Protein AF-A0A9D2IGQ8-F1 (afdb_monomer_lite)

Sequence (76 aa):
MKQCMDSDNLHRRLKKIIGQVQAIDRMIDEDVPCEDILAQINAAKSALHRAGQVVLEGHIRHCVRDGIEHGDADKT

Structure (mmCIF, N/CA/C/O backbone):
data_AF-A0A9D2IGQ8-F1
#
_entry.id   AF-A0A9D2IGQ8-F1
#
loop_
_atom_site.group_PDB
_atom_site.id
_atom_site.type_symbol
_atom_site.label_atom_id
_atom_site.label_alt_id
_atom_site.label_comp_id
_atom_site.label_asym_id
_atom_site.label_entity_id
_atom_site.label_seq_id
_atom_site.pdbx_PDB_ins_code
_atom_site.Cartn_x
_atom_site.Cartn_y
_atom_site.Cartn_z
_atom_site.occupancy
_atom_site.B_iso_or_equiv
_atom_site.auth_seq_id
_atom_site.auth_comp_id
_atom_site.auth_asym_id
_atom_site.auth_atom_id
_atom_site.pdbx_PDB_model_num
ATOM 1 N N . MET A 1 1 ? 10.287 7.690 -17.407 1.00 56.81 1 MET A N 1
ATOM 2 C CA . MET A 1 1 ? 9.236 7.251 -16.451 1.00 56.81 1 MET A CA 1
ATOM 3 C C . MET A 1 1 ? 7.869 7.022 -17.093 1.00 56.81 1 MET A C 1
ATOM 5 O O . MET A 1 1 ? 7.437 5.881 -17.089 1.00 56.81 1 MET A O 1
ATOM 9 N N . LYS A 1 2 ? 7.179 8.034 -17.655 1.00 55.66 2 LYS A N 1
ATOM 10 C CA . LYS A 1 2 ? 5.835 7.828 -18.255 1.00 55.66 2 LYS A CA 1
ATOM 11 C C . LYS A 1 2 ? 5.818 6.876 -19.463 1.00 55.66 2 LYS A C 1
ATOM 13 O O . LYS A 1 2 ? 4.804 6.249 -19.713 1.00 55.66 2 LYS A O 1
ATOM 18 N N . GLN A 1 3 ? 6.939 6.748 -20.176 1.00 60.31 3 GLN A N 1
ATOM 19 C CA . GLN A 1 3 ? 7.115 5.784 -21.271 1.00 60.31 3 GLN A CA 1
ATOM 20 C C . GLN A 1 3 ? 7.513 4.372 -20.796 1.00 60.31 3 GLN A C 1
ATOM 22 O O . GLN A 1 3 ? 7.593 3.464 -21.608 1.00 60.31 3 GLN A O 1
ATOM 27 N N . CYS A 1 4 ? 7.779 4.173 -19.499 1.00 64.44 4 CYS A N 1
ATOM 28 C CA . CYS A 1 4 ? 8.416 2.957 -18.974 1.00 64.44 4 CYS A CA 1
ATOM 29 C C . CYS A 1 4 ? 7.428 2.003 -18.277 1.00 64.44 4 CYS A C 1
ATOM 31 O O . CYS A 1 4 ? 7.800 0.892 -17.903 1.00 64.44 4 CYS A O 1
ATOM 33 N N . MET A 1 5 ? 6.198 2.452 -18.010 1.00 73.38 5 MET A N 1
ATOM 34 C CA . MET A 1 5 ? 5.228 1.727 -17.185 1.00 73.38 5 MET A CA 1
ATOM 35 C C . MET A 1 5 ? 3.801 2.231 -17.406 1.00 73.38 5 MET A C 1
ATOM 37 O O . MET A 1 5 ? 3.590 3.405 -17.709 1.00 73.38 5 MET A O 1
ATOM 41 N N . ASP A 1 6 ? 2.826 1.337 -17.214 1.00 83.88 6 ASP A N 1
ATOM 42 C CA . ASP A 1 6 ? 1.395 1.655 -17.233 1.00 83.88 6 ASP A CA 1
ATOM 43 C C . ASP A 1 6 ? 1.043 2.541 -16.025 1.00 83.88 6 ASP A C 1
ATOM 45 O O . ASP A 1 6 ? 0.761 2.077 -14.912 1.00 83.88 6 ASP A O 1
ATOM 49 N N . SER A 1 7 ? 1.124 3.853 -16.257 1.00 86.94 7 SER A N 1
ATOM 50 C CA . SER A 1 7 ? 0.899 4.884 -15.245 1.00 86.94 7 SER A CA 1
ATOM 51 C C . SER A 1 7 ? -0.528 4.844 -14.704 1.00 86.94 7 SER A C 1
ATOM 53 O O . SER A 1 7 ? -0.733 5.089 -13.515 1.00 86.94 7 SER A O 1
ATOM 55 N N . ASP A 1 8 ? -1.512 4.503 -15.536 1.00 90.81 8 ASP A N 1
ATOM 56 C CA . ASP A 1 8 ? -2.920 4.466 -15.137 1.00 90.81 8 ASP A CA 1
ATOM 57 C C . ASP A 1 8 ? -3.190 3.287 -14.201 1.00 90.81 8 ASP A C 1
ATOM 59 O O . ASP A 1 8 ? -3.852 3.437 -13.164 1.00 90.81 8 ASP A O 1
ATOM 63 N N . ASN A 1 9 ? -2.608 2.121 -14.497 1.00 90.69 9 ASN A N 1
ATOM 64 C CA . ASN A 1 9 ? -2.650 0.968 -13.605 1.00 90.69 9 ASN A CA 1
ATOM 65 C C . ASN A 1 9 ? -2.003 1.278 -12.251 1.00 90.69 9 ASN A C 1
ATOM 67 O O . ASN A 1 9 ? -2.590 0.982 -11.202 1.00 90.69 9 ASN A O 1
ATOM 71 N N . LEU A 1 10 ? -0.825 1.911 -12.260 1.00 93.25 10 LEU A N 1
ATOM 72 C CA . LEU A 1 10 ? -0.115 2.269 -11.036 1.00 93.25 10 LEU A CA 1
ATOM 73 C C . LEU A 1 10 ? -0.904 3.295 -10.212 1.00 93.25 10 LEU A C 1
ATOM 75 O O . LEU A 1 10 ? -1.104 3.089 -9.015 1.00 93.25 10 LEU A O 1
ATOM 79 N N . HIS A 1 11 ? -1.451 4.338 -10.843 1.00 95.31 11 HIS A N 1
ATOM 80 C CA . HIS A 1 11 ? -2.327 5.297 -10.170 1.00 95.31 11 HIS A CA 1
ATOM 81 C C . HIS A 1 11 ? -3.555 4.623 -9.558 1.00 95.31 11 HIS A C 1
ATOM 83 O O . HIS A 1 11 ? -3.915 4.927 -8.420 1.00 95.31 11 HIS A O 1
ATOM 89 N N . ARG A 1 12 ? -4.188 3.674 -10.260 1.00 96.31 12 ARG A N 1
ATOM 90 C CA . ARG A 1 12 ? -5.329 2.922 -9.720 1.00 96.31 12 ARG A CA 1
ATOM 91 C C . ARG A 1 12 ? -4.944 2.104 -8.484 1.00 96.31 12 ARG A C 1
ATOM 93 O O . ARG A 1 12 ? -5.722 2.053 -7.532 1.00 96.31 12 ARG A O 1
ATOM 100 N N . ARG A 1 13 ? -3.765 1.474 -8.477 1.00 96.56 13 ARG A N 1
ATOM 101 C CA . ARG A 1 13 ? -3.246 0.731 -7.313 1.00 96.56 13 ARG A CA 1
ATOM 102 C C . ARG A 1 13 ? -2.959 1.661 -6.138 1.00 96.56 13 ARG A C 1
ATOM 104 O O . ARG A 1 13 ? -3.411 1.382 -5.032 1.00 96.56 13 ARG A O 1
ATOM 111 N N . LEU A 1 14 ? -2.283 2.781 -6.386 1.00 98.00 14 LEU A N 1
ATOM 112 C CA . LEU A 1 14 ? -1.955 3.766 -5.355 1.00 98.00 14 LEU A CA 1
ATOM 113 C C . LEU A 1 14 ? -3.212 4.395 -4.741 1.00 98.00 14 LEU A C 1
ATOM 115 O O . LEU A 1 14 ? -3.299 4.489 -3.523 1.00 98.00 14 LEU A O 1
ATOM 119 N N . LYS A 1 15 ? -4.233 4.724 -5.546 1.00 98.44 15 LYS A N 1
ATOM 120 C CA . LYS A 1 15 ? -5.528 5.217 -5.038 1.00 98.44 15 LYS A CA 1
ATOM 121 C C . LYS A 1 15 ? -6.196 4.231 -4.075 1.00 98.44 15 LYS A C 1
ATOM 123 O O . LYS A 1 15 ? -6.747 4.651 -3.064 1.00 98.44 15 LYS A O 1
ATOM 128 N N . LYS A 1 16 ? -6.122 2.923 -4.354 1.00 98.06 16 LYS A N 1
ATOM 129 C CA . LYS A 1 16 ? -6.624 1.894 -3.427 1.00 98.06 16 LYS A CA 1
ATOM 130 C C . LYS A 1 16 ? -5.829 1.866 -2.122 1.00 98.06 16 LYS A C 1
ATOM 132 O O . LYS A 1 16 ? -6.439 1.810 -1.064 1.00 98.06 16 LYS A O 1
ATOM 137 N N . ILE A 1 17 ? -4.498 1.936 -2.197 1.00 98.56 17 ILE A N 1
ATOM 138 C CA . ILE A 1 17 ? -3.623 1.946 -1.013 1.00 98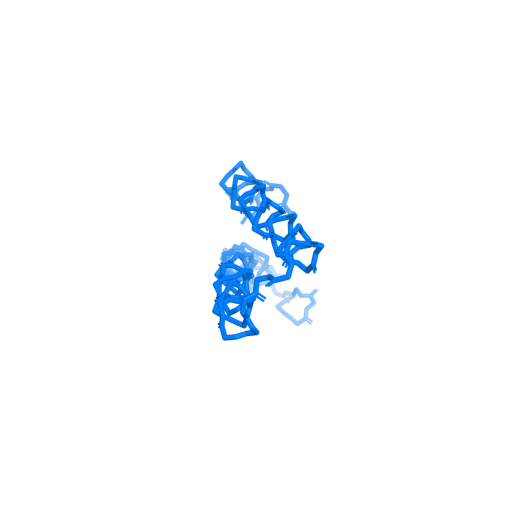.56 17 ILE A CA 1
ATOM 139 C C . ILE A 1 17 ? -3.908 3.175 -0.145 1.00 98.56 17 ILE A C 1
ATOM 141 O O . ILE A 1 17 ? -4.046 3.033 1.062 1.00 98.56 17 ILE A O 1
ATOM 145 N N . ILE A 1 18 ? -4.082 4.355 -0.747 1.00 98.69 18 ILE A N 1
ATOM 146 C CA . ILE A 1 18 ? -4.481 5.575 -0.026 1.00 98.69 18 ILE A CA 1
ATOM 147 C C . ILE A 1 18 ? -5.790 5.343 0.738 1.00 98.69 18 ILE A C 1
ATOM 149 O O . ILE A 1 18 ? -5.859 5.645 1.925 1.00 98.69 18 ILE A O 1
ATOM 153 N N . GLY A 1 19 ? -6.794 4.737 0.096 1.00 98.62 19 GLY A N 1
ATOM 154 C CA . GLY A 1 19 ? -8.051 4.387 0.761 1.00 98.62 19 GLY A CA 1
ATOM 155 C C . GLY A 1 19 ? -7.878 3.405 1.928 1.00 98.62 19 GLY A C 1
ATOM 156 O O . GLY A 1 19 ? -8.555 3.551 2.941 1.00 98.62 19 GLY A O 1
ATOM 157 N N . GLN A 1 20 ? -6.953 2.443 1.821 1.00 98.50 20 GLN A N 1
ATOM 158 C CA . GLN A 1 20 ? -6.621 1.527 2.922 1.00 98.50 20 GLN A CA 1
ATOM 159 C C . GLN A 1 20 ? -5.967 2.268 4.092 1.00 98.50 20 GLN A C 1
ATOM 161 O O . GLN A 1 20 ? -6.363 2.061 5.232 1.00 98.50 20 GLN A O 1
ATOM 166 N N . VAL A 1 21 ? -5.010 3.160 3.819 1.00 98.56 21 VAL A N 1
ATOM 167 C CA . VAL A 1 21 ? -4.343 3.963 4.858 1.00 98.56 21 VAL A CA 1
ATOM 168 C C . VAL A 1 21 ? -5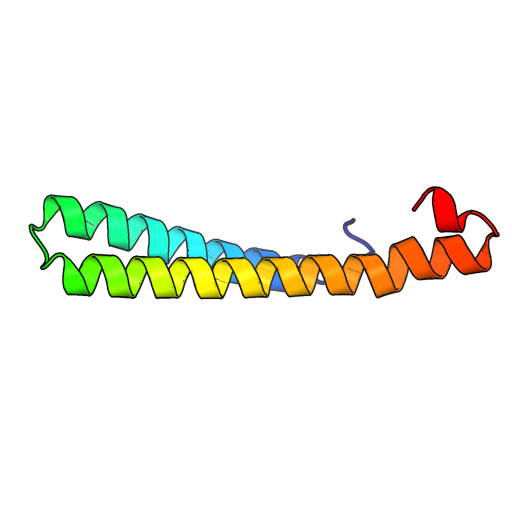.347 4.870 5.572 1.00 98.56 21 VAL A C 1
ATOM 170 O O . VAL A 1 21 ? -5.357 4.918 6.794 1.00 98.56 21 VAL A O 1
ATOM 173 N N . GLN A 1 22 ? -6.251 5.513 4.831 1.00 98.75 22 GLN A N 1
ATOM 174 C CA . GLN A 1 22 ? -7.333 6.311 5.416 1.00 98.75 22 GLN A CA 1
ATOM 175 C C . GLN A 1 22 ? -8.315 5.477 6.249 1.00 98.75 22 GLN A C 1
ATOM 177 O O . GLN A 1 22 ? -8.926 5.999 7.173 1.00 98.75 22 GLN A O 1
ATOM 182 N N . ALA A 1 23 ? -8.532 4.207 5.900 1.00 98.50 23 ALA A N 1
ATOM 183 C CA . ALA A 1 23 ? -9.363 3.319 6.707 1.00 98.50 23 ALA A CA 1
ATOM 184 C C . ALA A 1 23 ? -8.671 2.949 8.022 1.00 98.50 23 ALA A C 1
ATOM 186 O O . ALA A 1 23 ? -9.313 3.016 9.059 1.00 98.50 23 ALA A O 1
ATOM 187 N N . ILE A 1 24 ? -7.372 2.637 7.981 1.00 98.62 24 ILE A N 1
ATOM 188 C CA . ILE A 1 24 ? -6.564 2.361 9.179 1.00 98.62 24 ILE A CA 1
ATOM 189 C C . ILE A 1 24 ? -6.581 3.556 10.138 1.00 98.62 24 ILE A C 1
ATOM 191 O O . ILE A 1 24 ? -6.739 3.361 11.334 1.00 98.62 24 ILE A O 1
ATOM 195 N N . ASP A 1 25 ? -6.459 4.775 9.611 1.00 98.62 25 ASP A N 1
ATOM 196 C CA . ASP A 1 25 ? -6.543 6.013 10.395 1.00 98.62 25 ASP A CA 1
ATOM 197 C C . ASP A 1 25 ? -7.874 6.112 11.163 1.00 98.62 25 ASP A C 1
ATOM 199 O O . ASP A 1 25 ? -7.876 6.249 12.380 1.00 98.62 25 ASP A O 1
ATOM 203 N N . ARG A 1 26 ? -9.009 5.886 10.485 1.00 98.62 26 ARG A N 1
ATOM 204 C CA . ARG A 1 26 ? -10.332 5.855 11.139 1.00 98.62 26 ARG A CA 1
ATOM 205 C C . ARG A 1 26 ? -10.478 4.737 12.168 1.00 98.62 26 ARG A C 1
ATOM 207 O O . ARG A 1 26 ? -11.115 4.946 13.189 1.00 98.62 26 ARG A O 1
ATOM 214 N N . MET A 1 27 ? -9.888 3.565 11.923 1.00 98.62 27 MET A N 1
ATOM 215 C CA . MET A 1 27 ? -9.948 2.442 12.868 1.00 98.62 27 MET A CA 1
ATOM 216 C C . MET A 1 27 ? -9.323 2.787 14.227 1.00 98.62 27 MET A C 1
ATOM 218 O O . MET A 1 27 ? -9.735 2.222 15.236 1.00 98.62 27 MET A O 1
ATOM 222 N N . ILE A 1 28 ? -8.347 3.701 14.257 1.00 98.06 28 ILE A N 1
ATOM 223 C CA . ILE A 1 28 ? -7.729 4.182 15.500 1.00 98.06 28 ILE A CA 1
ATOM 224 C C . ILE A 1 28 ? -8.731 5.023 16.300 1.00 98.06 28 ILE A C 1
ATOM 226 O O . ILE A 1 28 ? -8.857 4.830 17.506 1.00 98.06 28 ILE A O 1
ATOM 230 N N . ASP A 1 29 ? -9.469 5.912 15.632 1.00 98.25 29 ASP A N 1
ATOM 231 C CA . ASP A 1 29 ? -10.497 6.749 16.268 1.00 98.25 29 ASP A CA 1
ATOM 232 C C . ASP A 1 29 ? -11.731 5.940 16.704 1.00 98.25 29 ASP A C 1
ATOM 234 O O . ASP A 1 29 ? -12.420 6.302 17.657 1.00 98.25 29 ASP A O 1
ATOM 238 N N . GLU A 1 30 ? -12.016 4.842 16.003 1.00 98.38 30 GLU A N 1
ATOM 239 C CA . GLU A 1 30 ? -13.155 3.948 16.244 1.00 98.38 30 GLU A CA 1
ATOM 240 C C . GLU A 1 30 ? -12.878 2.864 17.309 1.00 98.38 30 GLU A C 1
ATOM 242 O O . GLU A 1 30 ? -13.744 2.022 17.545 1.00 98.38 30 GLU A O 1
ATOM 247 N N . ASP A 1 31 ? -11.704 2.879 17.956 1.00 96.88 31 ASP A N 1
ATOM 248 C CA . ASP A 1 31 ? -11.274 1.899 18.975 1.00 96.88 31 ASP A CA 1
ATOM 249 C C . ASP A 1 31 ? -11.386 0.436 18.492 1.00 96.88 31 ASP A C 1
ATOM 251 O O . ASP A 1 31 ? -11.801 -0.478 19.209 1.00 96.88 31 ASP A O 1
ATOM 255 N N . VAL A 1 32 ? -11.046 0.208 17.218 1.00 98.56 32 VAL A N 1
ATOM 256 C CA . VAL A 1 32 ? -11.060 -1.124 16.600 1.00 98.56 32 VAL A CA 1
ATOM 257 C C . VAL A 1 32 ? -9.952 -1.998 17.211 1.00 98.56 32 VAL A C 1
ATOM 259 O O . VAL A 1 32 ? -8.852 -1.491 17.452 1.00 98.56 32 VAL A O 1
ATOM 262 N N . PRO A 1 33 ? -10.173 -3.316 17.416 1.00 98.69 33 PRO A N 1
ATOM 263 C CA . PRO A 1 33 ? -9.161 -4.200 17.989 1.00 98.69 33 PRO A CA 1
ATOM 264 C C . PRO A 1 33 ? -7.802 -4.122 17.281 1.00 98.69 33 PRO A C 1
ATOM 266 O O . PRO A 1 33 ? -7.701 -4.091 16.048 1.00 98.69 33 PRO A O 1
ATOM 269 N N . CYS A 1 34 ? -6.730 -4.124 18.077 1.00 98.56 34 CYS A N 1
ATOM 270 C CA . CYS A 1 34 ? -5.354 -3.986 17.600 1.00 98.56 34 CYS A CA 1
ATOM 271 C C . CYS A 1 34 ? -4.992 -5.031 16.532 1.00 98.56 34 CYS A C 1
ATOM 273 O O . CYS A 1 34 ? -4.278 -4.724 15.577 1.00 98.56 34 CYS A O 1
ATOM 275 N N . GLU A 1 35 ? -5.474 -6.264 16.676 1.00 98.56 35 GLU A N 1
ATOM 276 C CA . GLU A 1 35 ? -5.277 -7.355 15.723 1.00 98.56 35 GLU A CA 1
ATOM 277 C C . GLU A 1 35 ? -5.850 -7.043 14.333 1.00 98.56 35 GLU A C 1
ATOM 279 O O . GLU A 1 35 ? -5.202 -7.335 13.322 1.00 98.56 35 GLU A O 1
ATOM 284 N N . ASP A 1 36 ? -7.002 -6.376 14.268 1.00 98.62 36 ASP A N 1
ATOM 285 C CA . ASP A 1 36 ? -7.654 -5.994 13.017 1.00 98.62 36 ASP A CA 1
ATOM 286 C C . ASP A 1 36 ? -6.918 -4.826 12.357 1.00 98.62 36 ASP A C 1
ATOM 288 O O . ASP A 1 36 ? -6.682 -4.838 11.142 1.00 98.62 36 ASP A O 1
ATOM 292 N N . ILE A 1 37 ? -6.467 -3.849 13.153 1.00 98.69 37 ILE A N 1
ATOM 293 C CA . ILE A 1 37 ? -5.602 -2.757 12.683 1.00 98.69 37 ILE A CA 1
ATOM 294 C C . ILE A 1 37 ? -4.314 -3.335 12.080 1.00 98.69 37 ILE A C 1
ATOM 296 O O . ILE A 1 37 ? -3.938 -2.995 10.954 1.00 98.69 37 ILE A O 1
ATOM 300 N N . LEU A 1 38 ? -3.656 -4.265 12.780 1.00 98.75 38 LEU A N 1
ATOM 301 C CA . LEU A 1 38 ? -2.450 -4.938 12.291 1.00 98.75 38 LEU A CA 1
ATOM 302 C C . LEU A 1 38 ? -2.711 -5.729 11.002 1.00 98.75 38 LEU A C 1
ATOM 304 O O . LEU A 1 38 ? -1.873 -5.720 10.091 1.00 98.75 38 LEU A O 1
ATOM 308 N N . ALA A 1 39 ? -3.866 -6.385 10.880 1.00 98.75 39 ALA A N 1
ATOM 309 C CA . ALA A 1 39 ? -4.258 -7.071 9.653 1.00 98.75 39 ALA A CA 1
ATOM 310 C C . ALA A 1 39 ? -4.393 -6.091 8.472 1.00 98.75 39 ALA A C 1
ATOM 312 O O . ALA A 1 39 ? -3.848 -6.350 7.391 1.00 98.75 39 ALA A O 1
ATOM 313 N N . GLN A 1 40 ? -5.036 -4.935 8.673 1.00 98.62 40 GLN A N 1
ATOM 314 C CA . GLN A 1 40 ? -5.175 -3.913 7.629 1.00 98.62 40 GLN A CA 1
ATOM 315 C C . GLN A 1 40 ? -3.836 -3.269 7.253 1.00 98.62 40 GLN A C 1
ATOM 317 O O . GLN A 1 40 ? -3.552 -3.097 6.062 1.00 98.62 40 GLN A O 1
ATOM 322 N N . ILE A 1 41 ? -2.962 -2.996 8.227 1.00 98.69 41 ILE A N 1
ATOM 323 C CA . ILE A 1 41 ? -1.596 -2.518 7.966 1.00 98.69 41 ILE A CA 1
ATOM 324 C C . ILE A 1 41 ? -0.840 -3.516 7.080 1.00 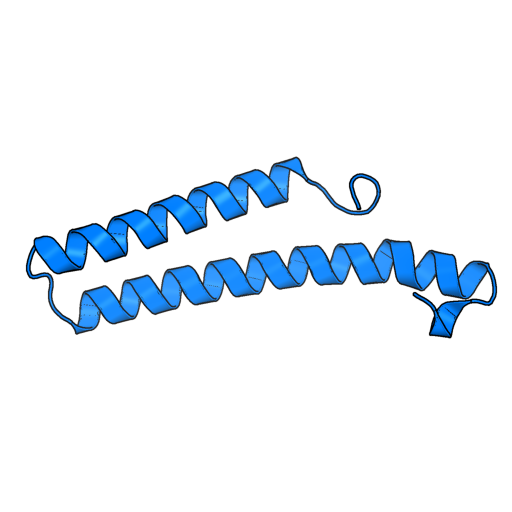98.69 41 ILE A C 1
ATOM 326 O O . ILE A 1 41 ? -0.228 -3.128 6.080 1.00 98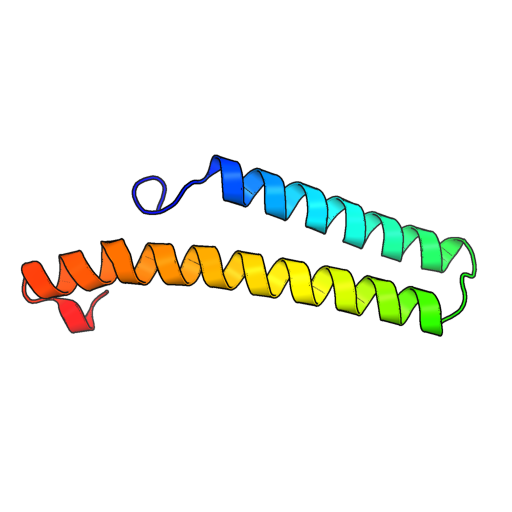.69 41 ILE A O 1
ATOM 330 N N . ASN A 1 42 ? -0.911 -4.813 7.387 1.00 98.69 42 ASN A N 1
ATOM 331 C CA . ASN A 1 42 ? -0.261 -5.848 6.582 1.00 98.69 42 ASN A CA 1
ATOM 332 C C . ASN A 1 42 ? -0.846 -5.947 5.163 1.00 98.69 42 ASN A C 1
ATOM 334 O O . ASN A 1 42 ? -0.100 -6.164 4.196 1.00 98.69 42 ASN A O 1
ATOM 338 N N . ALA A 1 43 ? -2.154 -5.730 5.006 1.00 98.50 43 ALA A N 1
ATOM 339 C CA . ALA A 1 43 ? -2.800 -5.662 3.699 1.00 98.50 43 ALA A CA 1
ATOM 340 C C . ALA A 1 43 ? -2.294 -4.465 2.872 1.00 98.50 43 ALA A C 1
ATOM 342 O O . ALA A 1 43 ? -1.930 -4.643 1.702 1.00 98.50 43 ALA A O 1
ATOM 343 N N . ALA A 1 44 ? -2.205 -3.275 3.476 1.00 98.50 44 ALA A N 1
ATOM 344 C CA . ALA A 1 44 ? -1.680 -2.067 2.837 1.00 98.50 44 ALA A CA 1
ATOM 345 C C . ALA A 1 44 ? -0.194 -2.219 2.464 1.00 98.50 44 ALA A C 1
ATOM 347 O O . ALA A 1 44 ? 0.192 -1.949 1.324 1.00 98.50 44 ALA A O 1
ATOM 348 N N . LYS A 1 45 ? 0.629 -2.756 3.376 1.00 98.38 45 LYS A N 1
ATOM 349 C CA . LYS A 1 45 ? 2.047 -3.075 3.133 1.00 98.38 45 LYS A CA 1
ATOM 350 C C . LYS A 1 45 ? 2.215 -4.011 1.937 1.00 98.38 45 LYS A C 1
ATOM 352 O O . LYS A 1 45 ? 3.023 -3.747 1.049 1.00 98.38 45 LYS A O 1
ATOM 357 N N . SER A 1 46 ? 1.428 -5.084 1.881 1.00 98.56 46 SER A N 1
ATOM 358 C CA . SER A 1 46 ? 1.476 -6.053 0.780 1.00 98.56 46 SER A CA 1
ATOM 359 C C . SER A 1 46 ? 1.057 -5.431 -0.555 1.00 98.56 46 SER A C 1
ATOM 361 O O . SER A 1 46 ? 1.632 -5.736 -1.601 1.00 98.56 46 SER A O 1
ATOM 363 N N . ALA A 1 47 ? 0.058 -4.546 -0.543 1.00 98.31 47 ALA A N 1
ATOM 364 C CA . ALA A 1 47 ? -0.367 -3.819 -1.733 1.00 98.31 47 ALA A CA 1
ATOM 365 C C . ALA A 1 47 ? 0.714 -2.845 -2.227 1.00 98.31 47 ALA A C 1
ATOM 367 O O . ALA A 1 47 ? 0.984 -2.807 -3.430 1.00 98.31 47 ALA A O 1
ATOM 368 N N . LEU A 1 48 ? 1.370 -2.127 -1.312 1.00 98.31 48 LEU A N 1
ATOM 369 C CA . LEU A 1 48 ? 2.472 -1.224 -1.631 1.00 98.31 48 LEU A CA 1
ATOM 370 C C . LEU A 1 48 ? 3.684 -1.979 -2.185 1.00 98.31 48 LEU A C 1
ATOM 372 O O . LEU A 1 48 ? 4.246 -1.567 -3.197 1.00 98.31 48 LEU A O 1
ATOM 376 N N . HIS A 1 49 ? 4.030 -3.125 -1.595 1.00 98.06 49 HIS A N 1
ATOM 377 C CA . HIS A 1 49 ? 5.104 -3.978 -2.101 1.00 98.06 49 HIS A CA 1
ATOM 378 C C . HIS A 1 49 ? 4.855 -4.400 -3.557 1.00 98.06 49 HIS A C 1
ATOM 380 O O . HIS A 1 49 ? 5.728 -4.240 -4.408 1.00 98.06 49 HIS A O 1
ATOM 386 N N . ARG A 1 50 ? 3.630 -4.837 -3.881 1.00 96.56 50 ARG A N 1
ATOM 387 C CA . ARG A 1 50 ? 3.247 -5.175 -5.262 1.00 96.56 50 ARG A CA 1
ATOM 388 C C . ARG A 1 50 ? 3.309 -3.977 -6.210 1.00 96.56 50 ARG A C 1
ATOM 390 O O . ARG A 1 50 ? 3.675 -4.145 -7.367 1.00 96.56 50 ARG A O 1
ATOM 397 N N . ALA A 1 51 ? 2.944 -2.778 -5.756 1.00 95.94 51 ALA A N 1
ATOM 398 C CA . ALA A 1 51 ? 3.093 -1.570 -6.567 1.00 95.94 51 ALA A CA 1
ATOM 399 C C . ALA A 1 51 ? 4.577 -1.283 -6.867 1.00 95.94 51 ALA A C 1
ATOM 401 O O . ALA A 1 51 ? 4.916 -0.989 -8.010 1.00 95.94 51 ALA A O 1
ATOM 402 N N . GLY A 1 52 ? 5.459 -1.459 -5.878 1.00 94.75 52 GLY A N 1
ATOM 403 C CA . GLY A 1 52 ? 6.909 -1.360 -6.061 1.00 94.75 52 GLY A CA 1
ATOM 404 C C . GLY A 1 52 ? 7.461 -2.375 -7.065 1.00 94.75 52 GLY A C 1
ATOM 405 O O . GLY A 1 52 ? 8.268 -2.009 -7.913 1.00 94.75 52 GLY A O 1
ATOM 406 N N . GLN A 1 53 ? 6.976 -3.621 -7.042 1.00 94.06 53 GLN A N 1
ATOM 407 C CA . GLN A 1 53 ? 7.371 -4.642 -8.024 1.00 94.06 53 GLN A CA 1
ATOM 408 C C . GLN A 1 53 ? 7.006 -4.249 -9.462 1.00 94.06 53 GLN A C 1
ATOM 410 O O . GLN A 1 53 ? 7.823 -4.421 -10.358 1.00 94.06 53 GLN A O 1
ATOM 415 N N . VAL A 1 54 ? 5.822 -3.665 -9.681 1.00 91.00 54 VAL A N 1
ATOM 416 C CA . VAL A 1 54 ? 5.412 -3.165 -11.008 1.00 91.00 54 VAL A CA 1
ATOM 417 C C . VAL A 1 54 ? 6.342 -2.047 -11.492 1.00 91.00 54 VAL A C 1
ATOM 419 O O . VAL A 1 54 ? 6.723 -2.017 -12.661 1.00 91.00 54 VAL A O 1
ATOM 422 N N . VAL A 1 55 ? 6.731 -1.136 -10.595 1.00 91.38 55 VAL A N 1
ATOM 423 C CA . VAL A 1 55 ? 7.681 -0.057 -10.910 1.00 91.38 55 VAL A CA 1
ATOM 424 C C . VAL A 1 55 ? 9.052 -0.632 -11.272 1.00 91.38 55 VAL A C 1
ATOM 426 O O . VAL A 1 55 ? 9.622 -0.256 -12.296 1.00 91.38 55 VAL A O 1
ATOM 429 N N . LEU A 1 56 ? 9.557 -1.571 -10.468 1.00 90.25 56 LEU A N 1
ATOM 430 C CA . LEU A 1 56 ? 10.842 -2.230 -10.694 1.00 90.25 56 LEU A CA 1
ATOM 431 C C . LEU A 1 56 ? 10.867 -2.985 -12.028 1.00 90.25 56 LEU A C 1
ATOM 433 O O . LEU A 1 56 ? 11.808 -2.843 -12.802 1.00 90.25 56 LEU A O 1
ATOM 437 N N . GLU A 1 57 ? 9.817 -3.745 -12.328 1.00 87.62 57 GLU A N 1
ATOM 438 C CA . GLU A 1 57 ? 9.695 -4.475 -13.588 1.00 87.62 57 GLU A CA 1
ATOM 439 C C . GLU A 1 57 ? 9.688 -3.529 -14.797 1.00 87.62 57 GLU A C 1
ATOM 441 O O . GLU A 1 57 ? 10.383 -3.780 -15.783 1.00 87.62 57 GLU A O 1
ATOM 446 N N . GLY A 1 58 ? 8.954 -2.414 -14.715 1.00 85.81 58 GLY A N 1
ATOM 447 C CA . GLY A 1 58 ? 8.960 -1.388 -15.758 1.00 85.81 58 GLY A CA 1
ATOM 448 C C . GLY A 1 58 ? 10.343 -0.765 -15.974 1.00 85.81 58 GLY A C 1
ATOM 449 O O . GLY A 1 58 ? 10.739 -0.532 -17.117 1.00 85.81 58 GLY A O 1
ATOM 450 N N . HIS A 1 59 ? 11.092 -0.542 -14.891 1.00 85.25 59 HIS A N 1
ATOM 451 C CA . HIS A 1 59 ? 12.454 -0.011 -14.938 1.00 85.25 59 HIS A CA 1
ATOM 452 C C . HIS A 1 59 ? 13.445 -0.996 -15.579 1.00 85.25 59 HIS A C 1
ATOM 454 O O . HIS A 1 59 ? 14.155 -0.612 -16.507 1.00 85.25 59 HIS A O 1
ATOM 460 N N . ILE A 1 60 ? 13.430 -2.272 -15.177 1.00 85.00 60 ILE A N 1
ATOM 461 C CA . ILE A 1 60 ? 14.294 -3.311 -15.766 1.00 85.00 60 ILE A CA 1
ATOM 462 C C . ILE A 1 60 ? 13.998 -3.479 -17.262 1.00 85.00 60 ILE A C 1
ATOM 464 O O . ILE A 1 60 ? 14.910 -3.545 -18.082 1.00 85.00 60 ILE A O 1
ATOM 468 N N . ARG A 1 61 ? 12.714 -3.529 -17.639 1.00 80.06 61 ARG A N 1
ATOM 469 C CA . ARG A 1 61 ? 12.310 -3.777 -19.030 1.00 80.06 61 ARG A CA 1
ATOM 470 C C . ARG A 1 61 ? 12.635 -2.636 -19.986 1.00 80.06 61 ARG A C 1
ATOM 472 O O . ARG A 1 61 ? 12.729 -2.909 -21.173 1.00 80.06 61 ARG A O 1
ATOM 479 N N . HIS A 1 62 ? 12.750 -1.399 -19.511 1.00 75.69 62 HIS A N 1
ATOM 480 C CA . HIS A 1 62 ? 12.980 -0.242 -20.381 1.00 75.69 62 HIS A CA 1
ATOM 481 C C . HIS A 1 62 ? 14.329 0.397 -20.103 1.00 75.69 62 HIS A C 1
ATOM 483 O O . HIS A 1 62 ? 15.211 0.334 -20.939 1.00 75.69 62 HIS A O 1
ATOM 489 N N . CYS A 1 63 ? 14.522 0.963 -18.915 1.00 77.75 63 CYS A N 1
ATOM 490 C CA . CYS A 1 63 ? 15.715 1.749 -18.622 1.00 77.75 63 CYS A CA 1
ATOM 491 C C . CYS A 1 63 ? 16.986 0.895 -18.679 1.00 77.75 63 CYS A C 1
ATOM 493 O O . CYS A 1 63 ? 17.932 1.276 -19.353 1.00 77.75 63 CYS A O 1
ATOM 495 N N . VAL A 1 64 ? 16.983 -0.279 -18.041 1.00 78.00 64 VAL A N 1
ATOM 496 C CA . VAL A 1 64 ? 18.164 -1.158 -18.019 1.00 78.00 64 VAL A CA 1
ATOM 497 C C . VAL A 1 64 ? 18.400 -1.811 -19.381 1.00 78.00 64 VAL A C 1
ATOM 499 O O . VAL A 1 64 ? 19.534 -1.858 -19.850 1.00 78.00 64 VAL A O 1
ATOM 502 N N . ARG A 1 65 ? 17.343 -2.291 -20.053 1.00 74.44 65 ARG A N 1
ATOM 503 C CA . ARG A 1 65 ? 17.472 -2.875 -21.399 1.00 74.44 65 ARG A CA 1
ATOM 504 C C . ARG A 1 65 ? 18.017 -1.858 -22.403 1.00 74.44 65 ARG A C 1
ATOM 506 O O . ARG A 1 65 ? 18.969 -2.173 -23.109 1.00 74.44 65 ARG A O 1
ATOM 513 N N . ASP A 1 66 ? 17.458 -0.651 -22.424 1.00 73.44 66 ASP A N 1
ATOM 514 C CA . ASP A 1 66 ? 17.916 0.415 -23.313 1.00 73.44 66 ASP A CA 1
ATOM 515 C C . ASP A 1 66 ? 19.367 0.807 -22.965 1.00 73.44 66 ASP A C 1
ATOM 517 O O . ASP A 1 66 ? 20.182 1.001 -23.862 1.00 73.44 66 ASP A O 1
ATOM 521 N N . GLY A 1 67 ? 19.736 0.844 -21.678 1.00 73.38 67 GLY A N 1
ATOM 522 C CA . GLY A 1 67 ? 21.117 1.072 -21.231 1.00 73.38 67 GLY A CA 1
ATOM 523 C C . GLY A 1 67 ? 22.105 0.014 -21.728 1.00 73.38 67 GLY A C 1
ATOM 524 O O . GLY A 1 67 ? 23.197 0.357 -22.179 1.00 73.38 67 GLY A O 1
ATOM 525 N N . ILE A 1 68 ? 21.717 -1.265 -21.718 1.00 73.56 68 ILE A N 1
ATOM 526 C CA . ILE A 1 68 ? 22.525 -2.365 -22.271 1.00 73.56 68 ILE A CA 1
ATOM 527 C C . ILE A 1 68 ? 22.688 -2.217 -23.790 1.00 73.56 68 ILE A C 1
ATOM 529 O O . ILE A 1 68 ? 23.800 -2.363 -24.292 1.00 73.56 68 ILE A O 1
ATOM 533 N N . GLU A 1 69 ? 21.616 -1.892 -24.519 1.00 74.12 69 GLU A N 1
ATOM 534 C CA . GLU A 1 69 ? 21.660 -1.705 -25.980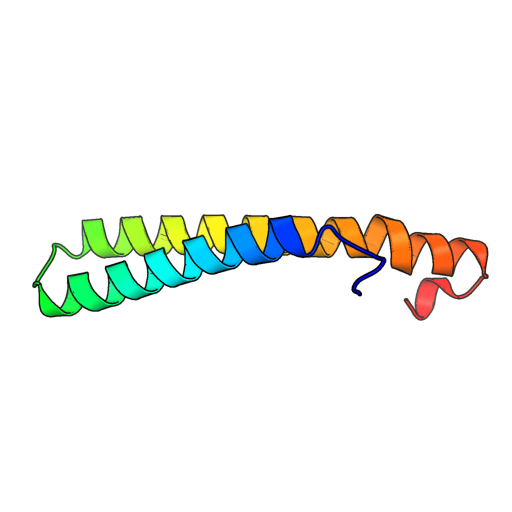 1.00 74.12 69 GLU A CA 1
ATOM 535 C C . GLU A 1 69 ? 22.565 -0.536 -26.405 1.00 74.12 69 GLU A C 1
ATOM 537 O O . GLU A 1 69 ? 23.185 -0.595 -27.467 1.00 74.12 69 GLU A O 1
ATOM 542 N N . HIS A 1 70 ? 22.693 0.496 -25.565 1.00 77.44 70 HIS A N 1
ATOM 543 C CA . HIS A 1 70 ? 23.509 1.684 -25.842 1.00 77.44 70 HIS A CA 1
ATOM 544 C C . HIS A 1 70 ? 24.883 1.676 -25.143 1.00 77.44 70 HIS A C 1
ATOM 546 O O . HIS A 1 70 ? 25.636 2.641 -25.271 1.00 77.44 70 HIS A O 1
ATOM 552 N N . GLY A 1 71 ? 25.243 0.592 -24.442 1.00 69.00 71 GLY A N 1
ATOM 553 C CA . GLY A 1 71 ? 26.557 0.423 -23.805 1.00 69.00 71 GLY A CA 1
ATOM 554 C C . GLY A 1 71 ? 26.770 1.213 -22.507 1.00 69.00 71 GLY A C 1
ATOM 555 O O . GLY A 1 71 ? 27.910 1.386 -22.086 1.00 69.00 71 GLY A O 1
ATOM 556 N N . ASP A 1 72 ? 25.694 1.670 -21.864 1.00 72.75 72 ASP A N 1
ATOM 557 C CA . ASP A 1 72 ? 25.697 2.509 -20.655 1.00 72.75 72 ASP A CA 1
ATOM 558 C C . ASP A 1 72 ? 24.999 1.814 -19.461 1.00 72.75 72 ASP A C 1
ATOM 560 O O . ASP A 1 72 ? 24.443 2.465 -18.578 1.00 72.75 72 ASP A O 1
ATOM 564 N N . ALA A 1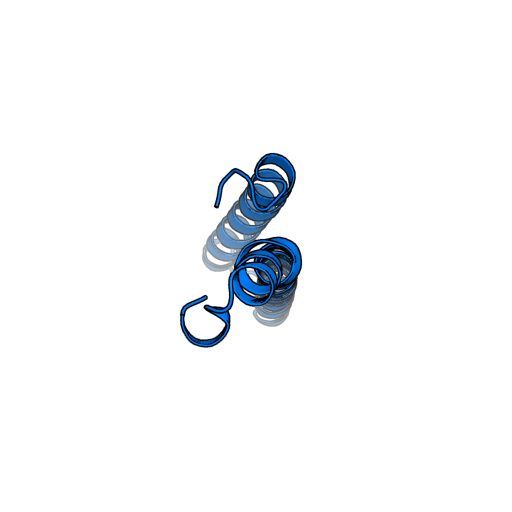 73 ? 25.039 0.477 -19.412 1.00 63.56 73 ALA A N 1
ATOM 565 C CA . ALA A 1 73 ? 24.332 -0.339 -18.415 1.00 63.56 73 ALA A CA 1
ATOM 566 C C . ALA A 1 73 ? 24.644 0.030 -16.948 1.00 63.56 73 ALA A C 1
ATOM 568 O O . ALA A 1 73 ? 23.768 -0.074 -16.095 1.00 63.56 73 ALA A O 1
ATOM 569 N N . ASP A 1 74 ? 25.858 0.510 -16.657 1.00 68.12 74 ASP A N 1
ATOM 570 C CA . ASP A 1 74 ? 26.270 0.921 -15.305 1.00 68.12 74 ASP A CA 1
ATOM 571 C C . ASP A 1 74 ? 25.701 2.291 -14.872 1.00 68.12 74 ASP A C 1
ATOM 573 O O . ASP A 1 74 ? 25.858 2.691 -13.717 1.00 68.12 74 ASP A O 1
ATOM 577 N N . LYS A 1 75 ? 25.060 3.040 -15.783 1.00 61.84 75 LYS A N 1
ATOM 578 C CA . LYS A 1 75 ? 24.491 4.380 -15.531 1.00 61.84 75 LYS A CA 1
ATOM 579 C C . LYS A 1 75 ? 22.958 4.406 -15.463 1.00 61.84 75 LYS A C 1
ATOM 581 O O . LYS A 1 75 ? 22.392 5.484 -15.261 1.00 61.84 75 LYS A O 1
ATOM 586 N N . THR A 1 76 ? 22.300 3.265 -15.666 1.00 57.53 76 THR A N 1
ATOM 587 C CA . THR A 1 76 ? 20.831 3.103 -15.685 1.00 57.53 76 THR A CA 1
ATOM 588 C C . THR A 1 76 ? 20.293 2.472 -14.421 1.00 57.53 76 THR A C 1
ATOM 590 O O . THR A 1 76 ? 19.248 2.975 -13.949 1.00 57.53 76 THR A O 1
#

Secondary structure (DSSP, 8-state):
-TTSS-HHHHHHHHHHHHHHHHHHHHHHHTT--HHHHHHHHHHHHHHHHHHHHHHHHHHIIIIIHHHHHTT-GGG-

Organism: NCBI:txid2838567

Radius of gyration: 17.52 Å; chains: 1; bounding box: 40×15×45 Å

pLDDT: mean 88.65, std 12.94, range [55.66, 98.75]

Foldseek 3Di:
DPVQADPVVLVVLVVVLVVLVVVLVVCVVVVPDPVVSVVSVVVSVVSVVVSVVRVVVSCCVPVQVVCVVVVNNVPD

InterPro domains:
  IPR003735 Metal-sensitive transcriptional repressor [PF02583] (7-70)
  IPR003735 Metal-sensitive transcriptional repressor [PTHR33677] (7-74)
  IPR038390 Metal-sensitive repressor, helix protomer superfamily [G3DSA:1.20.58.1000] (2-76)